Protein AF-A0A2K2EW17-F1 (afdb_monomer_lite)

pLDDT: mean 72.52, std 18.85, range [37.88, 92.38]

Sequence (76 aa):
MGLAACDNSDSKAPTVGAAAESNASGQAISLLDGKLSFTLPAGMADQSGKLGTQANNMHVYSDATGQKAVIVIVGD

Structure (mmCIF, N/CA/C/O backbone):
data_AF-A0A2K2EW17-F1
#
_entry.id   AF-A0A2K2EW17-F1
#
loop_
_atom_site.group_PDB
_atom_site.id
_atom_site.type_symbol
_atom_site.label_atom_id
_atom_site.label_alt_id
_atom_site.label_comp_id
_atom_site.label_asym_id
_atom_site.label_entity_id
_atom_site.label_seq_id
_atom_site.pdbx_PDB_ins_code
_atom_site.Cartn_x
_atom_site.Cartn_y
_atom_site.Cartn_z
_atom_site.occupancy
_atom_site.B_iso_or_equiv
_atom_site.auth_seq_id
_atom_site.auth_comp_id
_atom_site.auth_asym_id
_atom_site.auth_atom_id
_atom_site.pdbx_PDB_model_num
ATOM 1 N N . MET A 1 1 ? -53.903 -16.118 20.168 1.00 57.50 1 MET A N 1
ATOM 2 C CA . MET A 1 1 ? -53.572 -15.737 18.779 1.00 57.50 1 MET A CA 1
ATOM 3 C C . MET A 1 1 ? -54.102 -14.334 18.538 1.00 57.50 1 MET A C 1
ATOM 5 O O . MET A 1 1 ? -55.309 -14.164 18.461 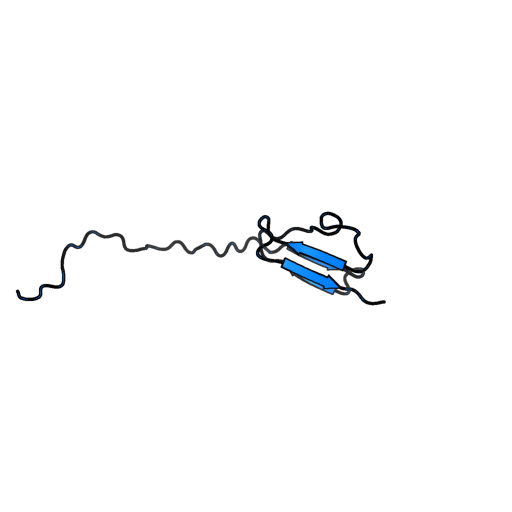1.00 57.50 1 MET A O 1
ATOM 9 N N . GLY A 1 2 ? -53.212 -13.344 18.540 1.00 51.28 2 GLY A N 1
ATOM 10 C CA . GLY A 1 2 ? -53.521 -11.916 18.421 1.00 51.28 2 GLY A CA 1
ATOM 11 C C . GLY A 1 2 ? -52.276 -11.101 18.786 1.00 51.28 2 GLY A C 1
ATOM 12 O O . GLY A 1 2 ? -51.653 -11.385 19.803 1.00 51.28 2 GLY A O 1
ATOM 13 N N . LEU A 1 3 ? -51.878 -10.190 17.898 1.00 61.03 3 LEU A N 1
ATOM 14 C CA . LEU A 1 3 ? -50.640 -9.408 17.917 1.00 61.03 3 LEU A CA 1
ATOM 15 C C . LEU A 1 3 ? -50.546 -8.479 19.137 1.00 61.03 3 LEU A C 1
ATOM 17 O O . LEU A 1 3 ? -51.498 -7.762 19.430 1.00 61.03 3 LEU A O 1
ATOM 21 N N . ALA A 1 4 ? -49.354 -8.377 19.727 1.00 54.75 4 ALA A N 1
ATOM 22 C CA . ALA A 1 4 ? -48.928 -7.170 20.426 1.00 54.75 4 ALA A CA 1
ATOM 23 C C . ALA A 1 4 ? -47.454 -6.901 20.103 1.00 54.75 4 ALA A C 1
ATOM 25 O O . ALA A 1 4 ? -46.561 -7.663 20.471 1.00 54.75 4 ALA A O 1
ATOM 26 N N . ALA A 1 5 ? -47.240 -5.825 19.353 1.00 50.31 5 ALA A N 1
ATOM 27 C CA . ALA A 1 5 ? -45.976 -5.122 19.282 1.00 50.31 5 ALA A CA 1
ATOM 28 C C . ALA A 1 5 ? -45.906 -4.120 20.447 1.00 50.31 5 ALA A C 1
ATOM 30 O O . ALA A 1 5 ? -46.934 -3.560 20.822 1.00 50.31 5 ALA A O 1
ATOM 31 N N . CYS A 1 6 ? -44.676 -3.843 20.888 1.00 57.91 6 CYS A N 1
ATOM 32 C CA . CYS A 1 6 ? -44.259 -2.726 21.741 1.00 57.91 6 CYS A CA 1
ATOM 33 C C . CYS A 1 6 ? -44.561 -2.841 23.246 1.00 57.91 6 CYS A C 1
ATOM 35 O O . CYS A 1 6 ? -45.700 -2.704 23.673 1.00 57.91 6 CYS A O 1
ATOM 37 N N . ASP A 1 7 ? -43.509 -3.035 24.044 1.00 59.94 7 ASP A N 1
ATOM 38 C CA . ASP A 1 7 ? -43.007 -2.022 2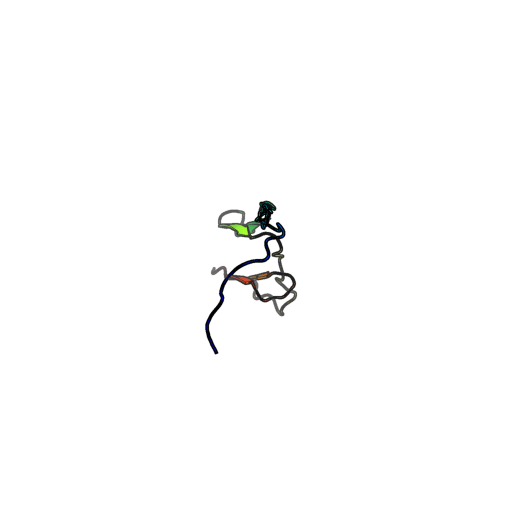4.990 1.00 59.94 7 ASP A CA 1
ATOM 39 C C . ASP A 1 7 ? -42.205 -2.705 26.107 1.00 59.94 7 ASP A C 1
ATOM 41 O O . ASP A 1 7 ? -42.763 -3.331 27.003 1.00 59.94 7 ASP A O 1
ATOM 45 N N . ASN A 1 8 ? -40.879 -2.580 26.059 1.00 45.59 8 ASN A N 1
ATOM 46 C CA . ASN A 1 8 ? -40.162 -2.308 27.297 1.00 45.59 8 ASN A CA 1
ATOM 47 C C . ASN A 1 8 ? -38.930 -1.464 26.984 1.00 45.59 8 ASN A C 1
ATOM 49 O O . ASN A 1 8 ? -37.903 -1.943 26.498 1.00 45.59 8 ASN A O 1
ATOM 53 N N . SER A 1 9 ? -39.098 -0.177 27.232 1.00 52.09 9 SER A N 1
ATOM 54 C CA . SER A 1 9 ? -38.092 0.861 27.112 1.00 52.09 9 SER A CA 1
ATOM 55 C C . SER A 1 9 ? -37.119 0.804 28.297 1.00 52.09 9 SER A C 1
ATOM 57 O O . SER A 1 9 ? -37.483 1.181 29.404 1.00 52.09 9 SER A O 1
ATOM 59 N N . ASP A 1 10 ? -35.866 0.409 28.060 1.00 47.84 10 ASP A N 1
ATOM 60 C CA . ASP A 1 10 ? -34.730 0.879 28.865 1.00 47.84 10 ASP A CA 1
ATOM 61 C C . ASP A 1 10 ? -33.578 1.279 27.933 1.00 47.84 10 ASP A C 1
ATOM 63 O O . ASP A 1 10 ? -32.778 0.476 27.450 1.00 47.84 10 ASP A O 1
ATOM 67 N N . SER A 1 11 ? -33.626 2.553 27.555 1.00 56.22 11 SER A N 1
ATOM 68 C CA . SER A 1 11 ? -32.508 3.466 27.336 1.00 56.22 11 SER A CA 1
ATOM 69 C C . SER A 1 11 ? -31.106 2.857 27.198 1.00 56.22 11 SER A C 1
ATOM 71 O O . SER A 1 11 ? -30.203 3.097 27.999 1.00 56.22 11 SER A O 1
ATOM 73 N N . LYS A 1 12 ? -30.848 2.237 26.048 1.00 46.38 12 LYS A N 1
ATOM 74 C CA . LYS A 1 12 ? -29.563 2.418 25.368 1.00 46.38 12 LYS A CA 1
ATOM 75 C C . LYS A 1 12 ? -29.833 3.020 23.999 1.00 46.38 12 LYS A C 1
ATOM 77 O O . LYS A 1 12 ? -29.785 2.349 22.973 1.00 46.38 12 LYS A O 1
ATOM 82 N N . ALA A 1 13 ? -30.109 4.324 23.986 1.00 43.12 13 ALA A N 1
ATOM 83 C CA . ALA A 1 13 ? -29.721 5.106 22.824 1.00 43.12 13 ALA A CA 1
ATOM 84 C C . ALA A 1 13 ? -28.266 4.716 22.497 1.00 43.12 13 ALA A C 1
ATOM 86 O O . ALA A 1 13 ? -27.439 4.702 23.419 1.00 43.12 13 ALA A O 1
ATOM 87 N N . PRO A 1 14 ? -27.914 4.379 21.246 1.00 44.53 14 PRO A N 1
ATOM 88 C CA . PRO A 1 14 ? -26.522 4.399 20.855 1.00 44.53 14 PRO A CA 1
ATOM 89 C C . PRO A 1 14 ? -26.126 5.877 20.840 1.00 44.53 14 PRO A C 1
ATOM 91 O O . PRO A 1 14 ? -26.151 6.546 19.812 1.00 44.53 14 PRO A O 1
ATOM 94 N N . THR A 1 15 ? -25.840 6.437 22.016 1.00 41.72 15 THR A N 1
ATOM 95 C CA . THR A 1 15 ? -25.176 7.726 22.123 1.00 41.72 15 THR A CA 1
ATOM 96 C C . THR A 1 15 ? -23.766 7.507 21.614 1.00 41.72 15 THR A C 1
ATOM 98 O O . THR A 1 15 ? -22.923 6.961 22.321 1.00 41.72 15 THR A O 1
ATOM 101 N N . VAL A 1 16 ? -23.577 7.873 20.350 1.00 48.69 16 VAL A N 1
ATOM 102 C CA . VAL A 1 16 ? -22.392 8.550 19.824 1.00 48.69 16 VAL A CA 1
ATOM 103 C C . VAL A 1 16 ? -21.095 8.144 20.533 1.00 48.69 16 VAL A C 1
ATOM 105 O O . VAL A 1 16 ? -20.562 8.857 21.372 1.00 48.69 16 VAL A O 1
ATOM 108 N N . GLY A 1 17 ? -20.527 7.022 20.124 1.00 37.88 17 GLY A N 1
ATOM 109 C CA . GLY A 1 17 ? -19.305 7.184 19.361 1.00 37.88 17 GLY A CA 1
ATOM 110 C C . GLY A 1 17 ? -19.780 7.102 17.921 1.00 37.88 17 GLY A C 1
ATOM 111 O O . GLY A 1 17 ? -20.260 6.059 17.503 1.00 37.88 17 GLY A O 1
ATOM 112 N N . ALA A 1 18 ? -19.681 8.140 17.094 1.00 44.31 18 ALA A N 1
ATOM 113 C CA . ALA A 1 18 ? -18.420 8.288 16.391 1.00 44.31 18 ALA A CA 1
ATOM 114 C C . ALA A 1 18 ? -17.602 7.003 16.599 1.00 44.31 18 ALA A C 1
ATOM 116 O O . ALA A 1 18 ? -16.840 6.891 17.561 1.00 44.31 18 ALA A O 1
ATOM 117 N N . ALA A 1 19 ? -17.739 6.026 15.692 1.00 41.66 19 ALA A N 1
ATOM 118 C CA . ALA A 1 19 ? -16.487 5.513 15.184 1.00 41.66 19 ALA A CA 1
ATOM 119 C C . ALA A 1 19 ? -15.740 6.808 14.900 1.00 41.66 19 ALA A C 1
ATOM 121 O O . ALA A 1 19 ? -16.165 7.592 14.048 1.00 41.66 19 ALA A O 1
ATOM 122 N N . ALA A 1 20 ? -14.796 7.157 15.774 1.00 40.19 20 ALA A N 1
ATOM 123 C CA . ALA A 1 20 ? -13.728 7.999 15.347 1.00 40.19 20 ALA A CA 1
ATOM 124 C C . ALA A 1 20 ? -13.240 7.190 14.154 1.00 40.19 20 ALA A C 1
ATOM 126 O O . ALA A 1 20 ? -12.534 6.195 14.316 1.00 40.19 20 ALA A O 1
ATOM 127 N N . GLU A 1 21 ? -13.781 7.506 12.968 1.00 41.16 21 GLU A N 1
ATOM 128 C CA . GLU A 1 21 ? -13.049 7.463 11.733 1.00 41.16 21 GLU A CA 1
ATOM 129 C C . GLU A 1 21 ? -11.792 8.130 12.186 1.00 41.16 21 GLU A C 1
ATOM 131 O O . GLU A 1 21 ? -11.785 9.324 12.504 1.00 41.16 21 GLU A O 1
ATOM 136 N N . SER A 1 22 ? -10.839 7.276 12.538 1.00 42.38 22 SER A N 1
ATOM 137 C CA . SER A 1 22 ? -9.631 7.733 13.134 1.00 42.38 22 SER A CA 1
ATOM 138 C C . SER A 1 22 ? -9.112 8.555 11.977 1.00 42.38 22 SER A C 1
ATOM 140 O O . SER A 1 22 ? -8.562 8.010 11.025 1.00 42.38 22 SER A O 1
ATOM 142 N N . ASN A 1 23 ? -9.262 9.874 12.076 1.00 46.03 23 ASN A N 1
ATOM 143 C CA . ASN A 1 23 ? -8.393 10.855 11.465 1.00 46.03 23 ASN A CA 1
ATOM 144 C C . ASN A 1 23 ? -7.006 10.670 12.106 1.00 46.03 23 ASN A C 1
ATOM 146 O O . ASN A 1 23 ? -6.325 11.631 12.440 1.00 46.03 23 ASN A O 1
ATOM 150 N N . ALA A 1 24 ? -6.588 9.415 12.330 1.00 51.47 24 ALA A N 1
ATOM 151 C CA . ALA A 1 24 ? -5.228 8.985 12.274 1.00 51.47 24 ALA A CA 1
ATOM 152 C C . ALA A 1 24 ? -4.822 9.395 10.869 1.00 51.47 24 ALA A C 1
ATOM 154 O O . ALA A 1 24 ? -5.103 8.718 9.881 1.00 51.47 24 ALA A O 1
ATOM 155 N N . SER A 1 25 ? -4.319 10.624 10.827 1.00 60.81 25 SER A N 1
ATOM 156 C CA . SER A 1 25 ? -3.619 11.246 9.728 1.00 60.81 25 SER A CA 1
ATOM 157 C C . SER A 1 25 ? -2.917 10.141 8.969 1.00 60.81 25 SER A C 1
ATOM 159 O O . SER A 1 25 ? -2.030 9.478 9.513 1.00 60.81 25 SER A O 1
ATOM 161 N N . GLY A 1 26 ? -3.432 9.868 7.775 1.00 72.81 26 GLY A N 1
ATOM 162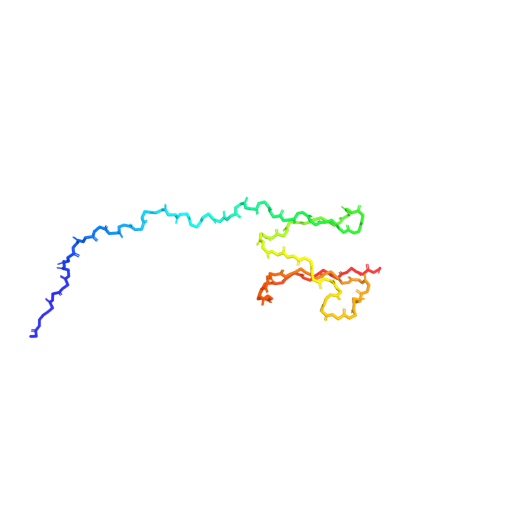 C CA . GLY A 1 26 ? -2.933 8.780 6.971 1.00 72.81 26 GLY A CA 1
ATOM 163 C C . GLY A 1 26 ? -1.437 8.939 6.721 1.00 72.81 26 GLY A C 1
ATOM 164 O O . GLY A 1 26 ? -0.898 10.050 6.767 1.00 72.81 26 GLY A O 1
ATOM 165 N N . GLN A 1 27 ? -0.741 7.833 6.483 1.00 85.44 27 GLN A N 1
ATOM 166 C CA . GLN A 1 27 ? 0.692 7.894 6.234 1.00 85.44 27 GLN A CA 1
ATOM 167 C C . GLN A 1 27 ? 0.931 8.550 4.871 1.00 85.44 27 GLN A C 1
ATOM 169 O O . GLN A 1 27 ? 0.454 8.052 3.852 1.00 85.44 27 GLN A O 1
ATOM 174 N N . ALA A 1 28 ? 1.645 9.676 4.849 1.00 90.62 28 ALA A N 1
ATOM 175 C CA . ALA A 1 28 ? 2.074 10.292 3.602 1.00 90.62 28 ALA A CA 1
ATOM 176 C C . ALA A 1 28 ? 3.182 9.439 2.976 1.00 90.62 28 ALA A C 1
ATOM 178 O O . ALA A 1 28 ? 4.229 9.217 3.588 1.00 90.62 28 ALA A O 1
ATOM 179 N N . ILE A 1 29 ? 2.934 8.960 1.764 1.00 90.75 29 ILE A N 1
ATOM 180 C CA . ILE A 1 29 ? 3.863 8.176 0.964 1.00 90.75 29 ILE A CA 1
ATOM 181 C C . ILE A 1 29 ? 4.362 9.047 -0.177 1.00 90.75 29 ILE A C 1
ATOM 183 O O . ILE A 1 29 ? 3.577 9.713 -0.847 1.00 90.75 29 ILE A O 1
ATOM 187 N N . SER A 1 30 ? 5.673 9.014 -0.392 1.00 92.00 30 SER A N 1
ATOM 188 C CA . SER A 1 30 ? 6.359 9.737 -1.454 1.00 92.00 30 SER A CA 1
ATOM 189 C C . SER A 1 30 ? 7.209 8.752 -2.247 1.00 92.00 30 SER A C 1
ATOM 191 O O . SER A 1 30 ? 8.056 8.064 -1.679 1.00 92.00 30 SER A O 1
ATOM 193 N N . LEU A 1 31 ? 6.956 8.672 -3.548 1.00 87.50 31 LEU A N 1
ATOM 194 C CA . LEU A 1 31 ? 7.664 7.831 -4.510 1.00 87.50 31 LEU A CA 1
ATOM 195 C C . LEU A 1 31 ? 8.244 8.714 -5.620 1.00 87.50 31 LEU A C 1
ATOM 197 O O . LEU A 1 31 ? 7.840 9.870 -5.774 1.00 87.50 31 LEU A O 1
ATOM 201 N N . LEU A 1 32 ? 9.163 8.165 -6.423 1.00 88.69 32 LEU A N 1
ATOM 202 C CA . LEU A 1 32 ? 9.754 8.867 -7.574 1.00 88.69 32 LEU A CA 1
ATOM 203 C C . LEU A 1 32 ? 10.332 10.245 -7.196 1.00 88.69 32 LEU A C 1
ATOM 205 O O . LEU A 1 32 ? 10.033 11.246 -7.848 1.00 88.69 32 LEU A O 1
ATOM 209 N N . ASP A 1 33 ? 11.081 10.312 -6.093 1.00 88.38 33 ASP A N 1
ATOM 210 C CA . ASP A 1 33 ? 11.624 11.563 -5.540 1.00 88.38 33 ASP A CA 1
ATOM 211 C C . ASP A 1 33 ? 10.553 12.640 -5.267 1.00 88.38 33 ASP A C 1
ATOM 213 O O . ASP A 1 33 ? 10.792 13.839 -5.398 1.00 88.38 33 ASP A O 1
ATOM 217 N N . GLY A 1 34 ? 9.338 12.216 -4.905 1.00 90.25 34 GLY A N 1
ATOM 218 C CA . GLY A 1 34 ? 8.214 13.102 -4.596 1.00 90.25 34 GLY A CA 1
ATOM 219 C C . GLY A 1 34 ? 7.358 13.513 -5.783 1.00 90.25 34 GLY A C 1
ATOM 220 O O . GLY A 1 34 ? 6.393 14.253 -5.598 1.00 90.25 34 GLY A O 1
ATOM 221 N N . LYS A 1 35 ? 7.638 13.004 -6.987 1.00 89.88 35 LYS A N 1
ATOM 222 C CA . LYS A 1 35 ? 6.759 13.207 -8.152 1.00 89.88 35 LYS A CA 1
ATOM 223 C C . LYS A 1 35 ? 5.404 12.523 -7.985 1.00 89.88 35 LYS A C 1
ATOM 225 O O . LYS A 1 35 ? 4.417 12.987 -8.548 1.00 89.88 35 LYS A O 1
ATOM 230 N N . LEU A 1 36 ? 5.358 11.434 -7.219 1.00 89.50 36 LEU A N 1
ATOM 231 C CA . LEU A 1 36 ? 4.126 10.754 -6.845 1.00 89.50 36 LEU A CA 1
ATOM 232 C C . LEU A 1 36 ? 3.989 10.783 -5.325 1.00 89.50 36 LEU A C 1
ATOM 234 O O . LEU A 1 36 ? 4.824 10.233 -4.612 1.00 89.50 36 LEU A O 1
ATOM 238 N N . SER A 1 37 ? 2.922 11.411 -4.840 1.00 92.38 37 SER A N 1
ATOM 239 C CA . SER A 1 37 ? 2.624 11.509 -3.416 1.00 92.38 37 SER A CA 1
ATOM 240 C C . SER A 1 37 ? 1.158 11.194 -3.163 1.00 92.38 37 SER A C 1
ATOM 242 O O . SER A 1 37 ? 0.280 11.665 -3.888 1.00 92.38 37 SER A O 1
ATOM 244 N N . PHE A 1 38 ? 0.892 10.372 -2.155 1.00 91.38 38 PHE A N 1
ATOM 245 C CA . PHE A 1 38 ? -0.459 10.020 -1.735 1.00 91.38 38 PHE A CA 1
ATOM 246 C C . PHE A 1 38 ? -0.492 9.701 -0.244 1.00 91.38 38 PHE A C 1
ATOM 248 O O . PHE A 1 38 ? 0.526 9.427 0.387 1.00 91.38 38 PHE A O 1
ATOM 255 N N . THR A 1 39 ? -1.688 9.735 0.329 1.00 92.25 39 THR A N 1
ATOM 256 C CA . THR A 1 39 ? -1.905 9.436 1.741 1.00 92.25 39 THR A CA 1
ATOM 257 C C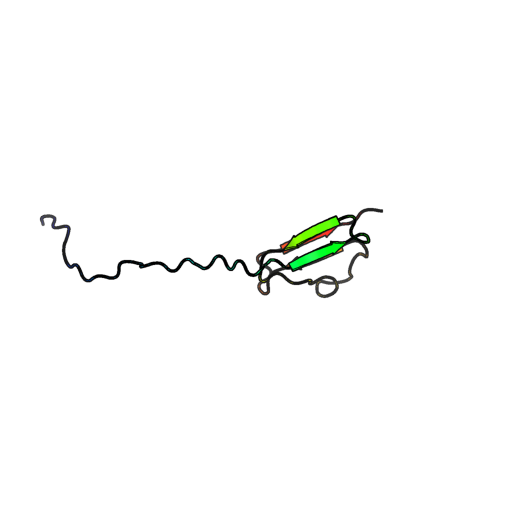 . THR A 1 39 ? -2.589 8.087 1.869 1.00 92.25 39 THR A C 1
ATOM 259 O O . THR A 1 39 ? -3.670 7.877 1.319 1.00 92.25 39 THR A O 1
ATOM 262 N N . LEU A 1 40 ? -1.965 7.167 2.598 1.00 90.75 40 LEU A N 1
ATOM 263 C CA . LEU A 1 40 ? -2.561 5.876 2.909 1.00 90.75 40 LEU A CA 1
ATOM 264 C C . LEU A 1 40 ? -3.516 5.986 4.094 1.00 90.75 40 LEU A C 1
ATOM 266 O O . LEU A 1 40 ? -3.190 6.672 5.062 1.00 90.75 40 LEU A O 1
ATOM 270 N N . PRO A 1 41 ? -4.647 5.265 4.081 1.00 87.12 41 PRO A N 1
ATOM 271 C CA . PRO A 1 41 ? -5.487 5.118 5.259 1.00 87.12 41 PRO A CA 1
ATOM 272 C C . PRO A 1 41 ? -4.699 4.624 6.476 1.00 87.12 41 PRO A C 1
ATOM 274 O O . PRO A 1 41 ? -3.740 3.857 6.356 1.00 87.12 41 PRO A O 1
ATOM 277 N N . ALA A 1 42 ? -5.143 5.028 7.664 1.00 86.56 42 ALA A N 1
ATOM 278 C CA . ALA A 1 42 ? -4.571 4.548 8.912 1.00 86.56 42 ALA A CA 1
ATOM 279 C C . ALA A 1 42 ? -4.585 3.014 8.997 1.00 86.56 42 ALA A C 1
ATOM 281 O O . ALA A 1 42 ? -5.554 2.360 8.606 1.00 86.56 42 ALA A O 1
ATOM 282 N N . GLY A 1 43 ? -3.509 2.447 9.543 1.00 87.44 43 GLY A N 1
ATOM 283 C CA . GLY A 1 43 ? -3.365 1.002 9.724 1.00 87.44 43 GLY A CA 1
ATOM 284 C C . GLY A 1 43 ? -2.818 0.252 8.509 1.00 87.44 43 GLY A C 1
ATOM 285 O O . GLY A 1 43 ? -2.611 -0.954 8.615 1.00 87.44 43 GLY A O 1
ATOM 286 N N . MET A 1 44 ? -2.545 0.936 7.393 1.00 91.12 44 MET A N 1
ATOM 287 C CA . MET A 1 44 ? -1.736 0.383 6.306 1.00 91.12 44 MET A CA 1
ATOM 288 C C . MET A 1 44 ? -0.244 0.609 6.553 1.00 91.12 44 MET A C 1
ATOM 290 O O . MET A 1 44 ? 0.153 1.639 7.095 1.00 91.12 44 MET A O 1
ATOM 294 N N . ALA A 1 45 ? 0.576 -0.352 6.137 1.00 88.62 45 ALA A N 1
ATOM 295 C CA . ALA A 1 45 ? 2.029 -0.294 6.225 1.00 88.62 45 ALA A CA 1
ATOM 296 C C . ALA A 1 45 ? 2.681 -0.880 4.969 1.00 88.62 45 ALA A C 1
ATOM 298 O O . ALA A 1 45 ? 2.109 -1.748 4.307 1.00 88.62 45 ALA A O 1
ATOM 299 N N . ASP A 1 46 ? 3.903 -0.438 4.682 1.00 89.38 46 ASP A N 1
ATOM 300 C CA . ASP A 1 46 ? 4.712 -0.952 3.578 1.00 89.38 46 ASP A CA 1
ATOM 301 C C . ASP A 1 46 ? 5.097 -2.428 3.810 1.00 89.38 46 ASP A C 1
ATOM 303 O O . ASP A 1 46 ? 5.724 -2.781 4.813 1.00 89.38 46 ASP A O 1
ATOM 307 N N . GLN A 1 47 ? 4.678 -3.294 2.888 1.00 88.25 47 GLN A N 1
ATOM 308 C CA . GLN A 1 47 ? 4.998 -4.723 2.818 1.00 88.25 47 GLN A CA 1
ATOM 309 C C . GLN A 1 47 ? 5.875 -5.069 1.606 1.00 88.25 47 GLN A C 1
ATOM 311 O O . GLN A 1 47 ? 6.069 -6.249 1.286 1.00 88.25 47 GLN A O 1
ATOM 316 N N . SER A 1 48 ? 6.417 -4.065 0.921 1.00 83.69 48 SER A N 1
ATOM 317 C CA . SER A 1 48 ? 7.345 -4.267 -0.185 1.00 83.69 48 SER A CA 1
ATOM 318 C C . SER A 1 48 ? 8.547 -5.097 0.291 1.00 83.69 48 SER A C 1
ATOM 320 O O . SER A 1 48 ? 9.080 -4.889 1.379 1.00 83.69 48 SER A O 1
ATOM 322 N N . GLY A 1 49 ? 8.932 -6.117 -0.481 1.00 73.38 49 GLY A N 1
ATOM 323 C CA . GLY A 1 49 ? 10.025 -7.038 -0.134 1.00 73.38 49 GLY A CA 1
ATOM 324 C C . GLY A 1 49 ? 9.700 -8.121 0.910 1.00 73.38 49 GLY A C 1
ATOM 325 O O . GLY A 1 49 ? 10.444 -9.094 1.007 1.00 73.38 49 GLY A O 1
ATOM 326 N N . LYS A 1 50 ? 8.580 -8.028 1.647 1.00 70.38 50 LYS A N 1
ATOM 327 C CA . LYS A 1 50 ? 8.098 -9.117 2.526 1.00 70.38 50 LYS A CA 1
ATOM 328 C C . LYS A 1 50 ? 7.260 -10.161 1.792 1.00 70.38 50 LYS A C 1
ATOM 330 O O . LYS A 1 50 ? 7.261 -11.321 2.189 1.00 70.38 50 LYS A O 1
ATOM 335 N N . LEU A 1 51 ? 6.555 -9.761 0.732 1.00 61.53 51 LEU A N 1
ATOM 336 C CA . LEU A 1 51 ? 5.669 -10.642 -0.042 1.00 61.53 51 LEU A CA 1
ATOM 337 C C . LEU A 1 51 ? 6.376 -11.451 -1.152 1.00 61.53 51 LEU A C 1
ATOM 339 O O . LEU A 1 51 ? 5.713 -12.180 -1.885 1.00 61.53 51 LEU A O 1
ATOM 343 N N . GLY A 1 52 ? 7.702 -11.352 -1.286 1.00 62.94 52 GLY A N 1
ATOM 344 C CA . GLY A 1 52 ? 8.486 -12.033 -2.324 1.00 62.94 52 GLY A CA 1
ATOM 345 C C . GLY A 1 52 ? 9.491 -11.097 -2.990 1.00 62.94 52 GLY A C 1
ATOM 346 O O . GLY A 1 52 ? 9.644 -9.956 -2.552 1.00 62.94 52 GLY A O 1
ATOM 347 N N . THR A 1 53 ? 10.184 -11.580 -4.033 1.00 55.78 53 THR A N 1
ATOM 348 C CA . THR A 1 53 ? 11.132 -10.775 -4.820 1.00 55.78 53 THR A CA 1
ATOM 349 C C . THR A 1 53 ? 10.442 -9.488 -5.238 1.00 55.78 53 THR A C 1
ATOM 351 O O . THR A 1 53 ? 9.541 -9.513 -6.079 1.00 55.78 53 THR A O 1
ATOM 354 N N . GLN A 1 54 ? 10.830 -8.383 -4.607 1.00 56.41 54 GLN A N 1
ATOM 355 C CA . GLN A 1 54 ? 10.399 -7.055 -4.990 1.00 56.41 54 GLN A CA 1
ATOM 356 C C . GLN A 1 54 ? 10.828 -6.899 -6.446 1.00 56.41 54 GLN A C 1
ATOM 358 O O . GLN A 1 54 ? 12.009 -6.725 -6.733 1.00 56.41 54 GLN A O 1
ATOM 363 N N . ALA A 1 55 ? 9.892 -7.041 -7.389 1.00 62.28 55 ALA A N 1
ATOM 364 C CA . ALA A 1 55 ? 10.109 -6.446 -8.694 1.00 62.28 55 ALA A CA 1
ATOM 365 C C . ALA A 1 55 ? 10.442 -4.986 -8.377 1.00 62.28 55 ALA A C 1
ATOM 367 O O . ALA A 1 55 ? 9.675 -4.360 -7.644 1.00 62.28 55 ALA A O 1
ATOM 368 N N . ASN A 1 56 ? 11.603 -4.491 -8.820 1.00 68.50 56 ASN A N 1
ATOM 369 C CA . ASN A 1 56 ? 12.176 -3.198 -8.395 1.00 68.50 56 ASN A CA 1
ATOM 370 C C . ASN A 1 56 ? 11.187 -2.018 -8.503 1.00 68.50 56 ASN A C 1
ATOM 372 O O . ASN A 1 56 ? 11.365 -0.972 -7.893 1.00 68.50 56 ASN A O 1
ATOM 376 N N . ASN A 1 57 ? 10.133 -2.230 -9.279 1.00 79.81 57 ASN A N 1
ATOM 377 C CA . ASN A 1 57 ? 9.090 -1.323 -9.696 1.00 79.81 57 ASN A CA 1
ATOM 378 C C . ASN A 1 57 ? 7.826 -1.362 -8.816 1.00 79.81 57 ASN A C 1
ATOM 380 O O . ASN A 1 57 ? 6.904 -0.594 -9.075 1.00 79.81 57 ASN A O 1
ATOM 384 N N . MET A 1 58 ? 7.707 -2.284 -7.854 1.00 86.62 58 MET A N 1
ATOM 385 C CA . MET A 1 58 ? 6.450 -2.547 -7.144 1.00 86.62 58 MET A CA 1
ATOM 386 C C . MET A 1 58 ? 6.529 -2.184 -5.657 1.00 86.62 58 MET A C 1
ATOM 388 O O . MET A 1 58 ? 7.351 -2.723 -4.910 1.00 86.62 58 MET A O 1
ATOM 392 N N . HIS A 1 59 ? 5.612 -1.317 -5.226 1.00 88.50 59 HIS A N 1
ATOM 393 C CA . HIS A 1 59 ? 5.407 -0.935 -3.832 1.00 88.50 59 HIS A CA 1
ATOM 394 C C . HIS A 1 59 ? 4.061 -1.470 -3.351 1.00 88.50 59 HIS A C 1
ATOM 396 O O . HIS A 1 59 ? 3.024 -1.168 -3.942 1.00 88.50 59 HIS A O 1
ATOM 402 N N . VAL A 1 60 ? 4.06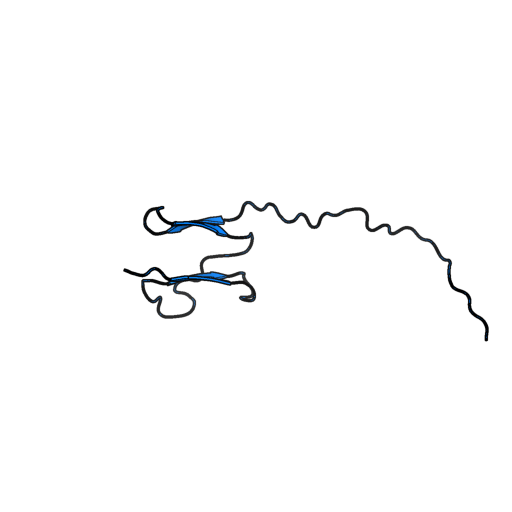7 -2.279 -2.295 1.00 90.38 60 VAL A N 1
ATOM 403 C CA . VAL A 1 60 ? 2.860 -2.911 -1.754 1.00 90.38 60 VAL A CA 1
ATOM 404 C C . VAL A 1 60 ? 2.619 -2.384 -0.354 1.00 90.38 60 VAL A C 1
ATOM 406 O O . VAL A 1 60 ? 3.453 -2.563 0.525 1.00 90.38 60 VAL A O 1
ATOM 409 N N . TYR A 1 61 ? 1.453 -1.795 -0.128 1.00 91.94 61 TYR A N 1
ATOM 410 C CA . TYR A 1 61 ? 0.999 -1.351 1.183 1.00 91.94 61 TYR A CA 1
ATOM 411 C C . TYR A 1 61 ? -0.237 -2.142 1.560 1.00 91.94 61 TYR A C 1
ATOM 413 O O . TYR A 1 61 ? -1.183 -2.199 0.779 1.00 91.94 61 TYR A O 1
ATOM 421 N N . SER A 1 62 ? -0.264 -2.739 2.742 1.00 91.81 62 SER A N 1
ATOM 422 C CA . SER A 1 62 ? -1.446 -3.460 3.208 1.00 91.81 62 SER A CA 1
ATOM 423 C C . SER A 1 62 ? -1.718 -3.194 4.672 1.00 91.81 62 SER A C 1
ATOM 425 O O . SER A 1 62 ? -0.837 -2.767 5.421 1.00 91.81 62 SER A O 1
ATOM 427 N N . ASP A 1 6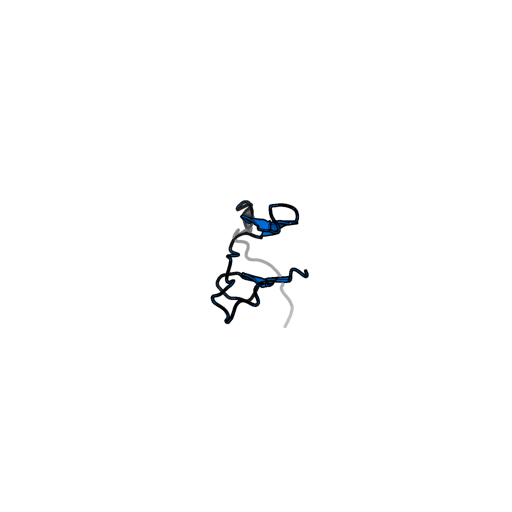3 ? -2.948 -3.458 5.090 1.00 91.00 63 ASP A N 1
ATOM 428 C CA . ASP A 1 63 ? -3.245 -3.578 6.508 1.00 91.00 63 ASP A CA 1
ATOM 429 C C . ASP A 1 63 ? -2.622 -4.857 7.092 1.00 91.00 63 ASP A C 1
ATOM 431 O O . ASP A 1 63 ? -2.168 -5.746 6.364 1.00 91.00 63 ASP A O 1
ATOM 435 N N . ALA A 1 64 ? -2.610 -4.962 8.423 1.00 87.94 64 ALA A N 1
ATOM 436 C CA . ALA A 1 64 ? -2.034 -6.111 9.125 1.00 87.94 64 ALA A CA 1
ATOM 437 C C . ALA A 1 64 ? -2.706 -7.450 8.768 1.00 87.94 64 ALA A C 1
ATOM 439 O O . ALA A 1 64 ? -2.099 -8.504 8.941 1.00 87.94 64 ALA A O 1
ATOM 440 N N . THR A 1 65 ? -3.953 -7.415 8.284 1.00 89.56 65 THR A N 1
ATOM 441 C CA . THR A 1 65 ? -4.700 -8.617 7.892 1.00 89.56 65 THR A CA 1
ATOM 442 C C . THR A 1 65 ? -4.523 -8.994 6.420 1.00 89.56 65 THR A C 1
ATOM 444 O O . THR A 1 65 ? -4.871 -10.109 6.040 1.00 89.56 65 THR A O 1
ATOM 447 N N . GLY A 1 66 ? -4.007 -8.085 5.587 1.00 85.94 66 GLY A N 1
ATOM 448 C CA . GLY A 1 66 ? -3.907 -8.254 4.136 1.00 85.94 66 GLY A CA 1
ATOM 449 C C . GLY A 1 66 ? -5.241 -8.149 3.385 1.00 85.94 66 GLY A C 1
ATOM 450 O O . GLY A 1 66 ? -5.263 -8.325 2.170 1.00 85.94 66 GLY A O 1
ATOM 451 N N . GLN A 1 67 ? -6.354 -7.857 4.066 1.00 87.50 67 GLN A N 1
ATOM 452 C CA . GLN A 1 67 ? -7.671 -7.692 3.434 1.00 87.50 67 GLN A CA 1
ATOM 453 C C . GLN A 1 67 ? -7.786 -6.380 2.659 1.00 87.50 67 GLN A C 1
ATOM 455 O O . GLN A 1 67 ? -8.616 -6.265 1.756 1.00 87.50 67 GLN A O 1
ATOM 460 N N . LYS A 1 68 ? -6.977 -5.378 3.015 1.00 89.25 68 LYS A N 1
ATOM 461 C CA . LYS A 1 68 ? -6.898 -4.106 2.300 1.00 89.25 68 LYS A CA 1
ATOM 462 C C . LYS A 1 68 ? -5.475 -3.921 1.808 1.00 89.25 68 LYS A C 1
ATOM 464 O O . LYS A 1 68 ? -4.544 -3.941 2.609 1.00 89.25 68 LYS A O 1
ATOM 469 N N . ALA A 1 69 ? -5.317 -3.684 0.511 1.00 90.69 69 ALA A N 1
ATOM 470 C CA . ALA A 1 69 ? -4.015 -3.446 -0.087 1.00 90.69 69 ALA A CA 1
ATOM 471 C C . ALA A 1 69 ? -4.064 -2.354 -1.158 1.00 90.69 69 ALA A C 1
ATOM 473 O O . ALA A 1 69 ? -5.054 -2.202 -1.873 1.00 90.69 69 ALA A O 1
ATOM 474 N N . VAL A 1 70 ? -2.963 -1.619 -1.266 1.00 90.88 70 VAL A N 1
ATOM 475 C CA . VAL A 1 70 ? -2.643 -0.680 -2.337 1.00 90.88 70 VAL A CA 1
ATOM 476 C C . VAL A 1 70 ? -1.340 -1.158 -2.962 1.00 90.88 70 VAL A C 1
ATOM 478 O O . VAL A 1 70 ? -0.345 -1.338 -2.264 1.00 90.88 70 VAL A O 1
ATOM 481 N N . ILE A 1 71 ? -1.345 -1.369 -4.275 1.00 89.88 71 ILE A N 1
ATOM 482 C CA . ILE A 1 71 ? -0.160 -1.781 -5.028 1.00 89.88 71 ILE A CA 1
ATOM 483 C C . ILE A 1 71 ? 0.147 -0.680 -6.034 1.00 89.88 71 ILE A C 1
ATOM 485 O O . ILE A 1 71 ? -0.697 -0.340 -6.861 1.00 89.88 71 ILE A O 1
ATOM 489 N N . VAL A 1 72 ? 1.354 -0.130 -5.959 1.00 89.88 72 VAL A N 1
ATOM 490 C CA . VAL A 1 72 ? 1.866 0.854 -6.912 1.00 89.88 72 VAL A CA 1
ATOM 491 C C . VAL A 1 72 ? 2.902 0.169 -7.787 1.00 89.88 72 VAL A C 1
ATOM 493 O O . VAL A 1 72 ? 3.858 -0.406 -7.273 1.00 89.88 72 VAL A O 1
ATOM 496 N N . ILE A 1 73 ? 2.711 0.235 -9.103 1.00 88.81 73 ILE A N 1
ATOM 497 C CA . ILE A 1 73 ? 3.667 -0.259 -10.096 1.00 88.81 73 ILE A CA 1
ATOM 498 C C . ILE A 1 73 ? 4.199 0.948 -10.859 1.00 88.81 73 ILE A C 1
ATOM 500 O O . ILE A 1 73 ? 3.434 1.681 -11.485 1.00 88.81 73 ILE A O 1
ATOM 504 N N . VAL A 1 74 ? 5.508 1.152 -10.794 1.00 84.38 74 VAL A N 1
ATOM 505 C CA . VAL A 1 74 ? 6.214 2.239 -11.466 1.00 84.38 74 VAL A CA 1
ATOM 506 C C . VAL A 1 74 ? 6.845 1.699 -12.748 1.00 84.38 74 VAL A C 1
ATOM 508 O O . VAL A 1 74 ? 7.749 0.866 -12.701 1.00 84.38 74 VAL A O 1
ATOM 511 N N . GLY A 1 75 ? 6.354 2.148 -13.901 1.00 79.38 75 GLY A N 1
ATOM 512 C CA . GLY A 1 75 ? 7.034 1.922 -15.179 1.00 79.38 75 GLY A CA 1
ATOM 513 C C . GLY A 1 75 ? 8.257 2.831 -15.315 1.00 79.38 75 GLY A C 1
ATOM 514 O O . GLY A 1 75 ? 8.234 3.944 -14.789 1.00 79.38 75 GLY A O 1
ATOM 515 N N . ASP A 1 76 ? 9.294 2.336 -15.993 1.00 66.56 76 ASP A N 1
ATOM 516 C CA . ASP A 1 76 ? 10.364 3.169 -16.568 1.00 66.56 76 ASP A CA 1
ATOM 517 C C . ASP A 1 76 ? 9.838 3.852 -17.844 1.00 66.56 76 ASP A C 1
ATOM 519 O O . ASP A 1 76 ? 9.187 3.135 -18.647 1.00 66.56 76 ASP A O 1
#

Secondary structure (DSSP, 8-state):
-------------------------PEEEEEGGGTEEEEEPTTEEE-TTTSSS--TTEEEEEETTSSSEEEEE---

Organism: NCBI:txid84032

Foldseek 3Di:
DDDDDDDDDDDDPVPDDPPCLPVPVFDWDAPPNNPDIDGHRPQKDWCQPVVDPRPVQWTWIAHPVRPDIDIGGHDD

Radius of gyration: 22.51 Å; chains: 1; bounding box: 66×29×45 Å

=== Feature glossary ===
Legend for the data blocks above and below:

— What the protein is —

Sequence gives the chain of amino acids in standard one-letter code (A=alanine, C=cysteine, …, Y=tyrosine), read N→C. It is the only feature that is directly encoded by the gene; all structural features are derived from the folded form of this sequence.

The annotation block draws on four external resources. InterPro: which protein families and domains the sequence belongs to. GO: standardized terms for what the protein does, what process it participates in, and where in the cell it acts. CATH: which structural fold it has in the CATH hierarchy. Organism: the species of origin.

— Where its atoms are —

Atomic coordinates in PDBx/mmCIF format — the same representation the Protein Data Bank distributes. Each line of the _atom_site loop places one backbone atom in Cartesian space (units: ångströms, origin: arbitrary).

Six rendered views show the 3D structure from the faces of a cube — i.e. along ±x, ±y, ±z. Rendering representation is drawn randomly per protein from cartoon (secondary-structure ribbons), sticks (backbone bonds), or molecular surface; coloring is either N→C rainbow (blue at the N-terminus through red at the C-terminus) or one color per chain.

— Local backbone conformation —

DSSP 8-state secondary structure assigns each residue one of H (α-helix), G (3₁₀-helix), I (π-helix), E (extended β-strand), B (isolated β-bridge), T (hydrogen-bonded turn), S (bend), or '-' (coil). The assignment is computed from backbone hydrogen-bond geometry via the Kabsch–Sander algorithm.

P-SEA three-state annotation labels each residue as helix, strand, or coil based purely on the geometry of the Cα trace. It serves as a fallback when the full backbone (and thus DSSP) is unavailable.

φ (phi) and ψ (psi) are the two rotatable backbone dihedrals per residue: φ is the C(i-1)–N–Cα–C torsion, ψ is the N–Cα–C–N(i+1) torsion, both in degrees on (−180°, 180°]. α-helical residues cluster near (−60°, −45°); β-strand residues near (−120°, +130°). A Ramachandran plot is simply a scatter of (φ, ψ) for every residue.

— Global shape and packing —

Radius of gyration (Rg) is the root-mean-square distance of Cα atoms from their centroid — a single number for overall size and compactness. A globular domain of N residues has Rg ≈ 2.2·N^0.38 Å; an extended or disordered chain has a much larger Rg. The Cα contact count is the number of residue pairs whose Cα atoms are within 8 Å and are more than four positions apart in sequence — a standard proxy for tertiary packing density. The bounding box is the smallest axis-aligned box enclosing all Cα atoms.

Accessible surface area quantifies burial. A residue with SASA near zero is packed into the hydrophobic core; one with SASA >100 Å² sits on the surface. Computed here via the Shrake–Rupley numerical algorithm with a 1.4 Å probe.

The contact map is a binary N×N matrix image: pixel (i, j) is dark where Cα_i and Cα_j are within 8 Å and |i−j|>4. Because the |i−j|>4 filter removes local helical contacts, off-diagonal stripes parallel to the main diagonal indicate parallel β-sheets; stripes perpendicular to it indicate antiparallel β-sheets. The Ramachandran plot scatters every residue's (φ, ψ) pair against the sterically allowed regions. The PAE heatmap renders the predicted-aligned-error matrix.

— Structural neighborhood —

A 3Di character summarizes, for each residue, the relative orientation of the Cα frame of its nearest spatial neighbor. Because it encodes fold topology rather than chemistry, 3Di alignments detect remote structural similarity that sequence alignment misses.

Structural nearest neighbors (via Foldseek easy-search vs the PDB). Reported per hit: target PDB id, E-value, and alignment TM-score. A TM-score above ~0.5 is the conventional threshold for 'same fold'.

— Confidence and disorder —

For AlphaFold models, the B-factor field carries pLDDT — the model's own estimate of local accuracy on a 0–100 scale. Regions with pLDDT<50 should be treated as essentially unmodeled; they often correspond to intrinsically disordered segments.

B-factor (Debye–Waller factor) reflects atomic displacement in the crystal lattice. It is an experimental observable (units Å²), not a prediction; low values mean the atom is pinned down, high values mean it moves or is heterogeneous across the crystal.

Predicted Aligned Error (PAE) is an AlphaFold confidence matrix: entry (i, j) is the expected error in the position of residue j, in ångströms, when the prediction is superimposed on the true structure at residue i. Low PAE within a block of residues means that block is internally rigid and well-predicted; high PAE between two blocks means their relative placement is uncertain even if each block individually is confident.